Protein AF-A0A5C3NRR6-F1 (afdb_monomer)

Foldseek 3Di:
DPPPPDPLVPDPVSVVPDDDPPDDPVNVVVVVVVVVVVVVVVVVVVVVVVVVVVVVVVDPDDDDDDDDDPPPDDDDD

Mean predicted aligned error: 11.32 Å

Solvent-accessible surface area (backbone atoms only — not comparable to full-atom values): 5123 Å² total; per-residue (Å²): 130,82,77,80,79,60,61,67,96,72,32,71,65,54,62,72,69,51,77,68,93,84,65,50,74,68,56,49,51,51,52,51,52,51,52,51,52,51,50,54,53,52,51,53,50,52,51,51,53,52,51,51,52,56,54,51,72,74,50,92,76,84,86,83,83,89,83,73,72,102,76,72,75,77,83,89,123

Radius of gyration: 24.73 Å; Cα contacts (8 Å, |Δi|>4): 6; chains: 1; bounding box: 46×37×65 Å

pLDDT: mean 83.6, std 15.46, range [42.09, 98.31]

Secondary structure (DSSP, 8-state):
-------GGG-HHHHHTPPPTT--HHHHHHHHHHHHHHHHHHHHHHHHHHHHHHHHHHS----------TT------

InterPro domains:
  IPR027417 P-loop containing nucleoside triphosphate h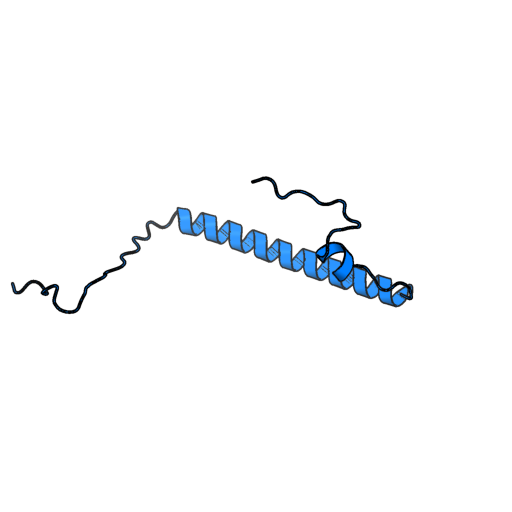ydrolase [G3DSA:3.40.50.300] (27-74)

Structure (mmCIF, N/CA/C/O backbone):
data_AF-A0A5C3NRR6-F1
#
_entry.id   AF-A0A5C3NRR6-F1
#
loop_
_atom_site.group_PDB
_atom_site.id
_atom_site.type_symbol
_atom_site.label_atom_id
_atom_site.label_alt_id
_atom_site.label_comp_id
_atom_site.label_asym_id
_atom_site.label_entity_id
_atom_site.label_seq_id
_atom_site.pdbx_PDB_ins_code
_atom_site.Cartn_x
_atom_site.Cartn_y
_atom_site.Cartn_z
_atom_site.occupancy
_atom_site.B_iso_or_equiv
_atom_site.auth_seq_id
_atom_site.auth_comp_id
_atom_site.auth_asym_id
_atom_site.auth_atom_id
_atom_site.pdbx_PDB_model_num
ATOM 1 N N . MET A 1 1 ? 8.661 8.733 18.727 1.00 44.91 1 MET A N 1
ATOM 2 C CA . MET A 1 1 ? 9.999 8.763 18.108 1.00 44.91 1 MET A CA 1
ATOM 3 C C . MET A 1 1 ? 9.832 9.214 16.668 1.00 44.91 1 MET A C 1
ATOM 5 O O . MET A 1 1 ? 9.193 8.475 15.927 1.00 44.91 1 MET A O 1
ATOM 9 N N . PRO A 1 2 ? 10.274 10.414 16.257 1.00 53.16 2 PRO A N 1
ATOM 10 C CA . PRO A 1 2 ? 10.384 10.684 14.830 1.00 53.16 2 PRO A CA 1
ATOM 11 C C . PRO A 1 2 ? 11.465 9.749 14.281 1.00 53.16 2 PRO A C 1
ATOM 13 O O . PRO A 1 2 ? 12.573 9.726 14.811 1.00 53.16 2 PRO A O 1
ATOM 16 N N . ALA A 1 3 ? 11.127 8.924 13.289 1.00 63.34 3 ALA A N 1
ATOM 17 C CA . ALA A 1 3 ? 12.126 8.144 12.572 1.00 63.34 3 ALA A CA 1
ATOM 18 C C . ALA A 1 3 ? 13.174 9.126 12.036 1.00 63.34 3 ALA A C 1
ATOM 20 O O . ALA A 1 3 ? 12.819 10.071 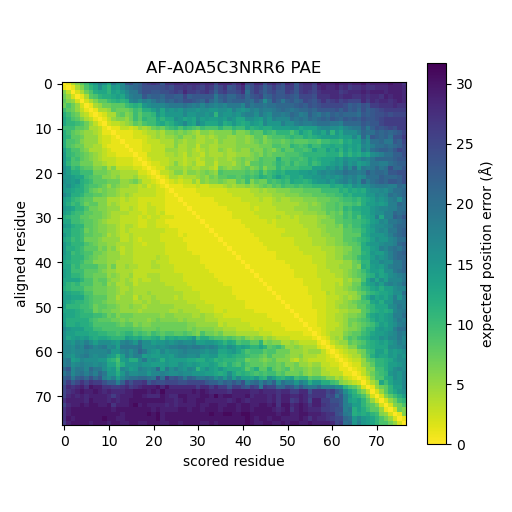11.326 1.00 63.34 3 ALA A O 1
ATOM 21 N N . SER A 1 4 ? 14.430 8.949 12.439 1.00 62.03 4 SER A N 1
ATOM 22 C CA . SER A 1 4 ? 15.561 9.688 11.895 1.00 62.03 4 SER A CA 1
ATOM 23 C C . SER A 1 4 ? 15.537 9.480 10.386 1.00 62.03 4 SER A C 1
ATOM 25 O O . SER A 1 4 ? 15.828 8.385 9.917 1.00 62.03 4 SER A O 1
ATOM 27 N N . ARG A 1 5 ? 15.093 10.486 9.625 1.00 62.97 5 ARG A N 1
ATOM 28 C CA . ARG A 1 5 ? 15.157 10.441 8.165 1.00 62.97 5 ARG A CA 1
ATOM 29 C C . ARG A 1 5 ? 16.626 10.550 7.807 1.00 62.97 5 ARG A C 1
ATOM 31 O O . ARG A 1 5 ? 17.173 11.650 7.755 1.00 62.97 5 ARG A O 1
ATOM 38 N N . GLU A 1 6 ? 17.268 9.400 7.664 1.00 67.81 6 GLU A N 1
ATOM 39 C CA . GLU A 1 6 ? 18.575 9.329 7.039 1.00 67.81 6 GLU A CA 1
ATOM 40 C C . GLU A 1 6 ? 18.460 9.982 5.651 1.00 67.81 6 GLU A C 1
ATOM 42 O O . GLU A 1 6 ? 17.407 9.866 5.009 1.00 67.81 6 GLU A O 1
ATOM 47 N N . PRO A 1 7 ? 19.464 10.755 5.204 1.00 69.25 7 PRO A N 1
ATOM 48 C CA . PRO A 1 7 ? 19.460 11.285 3.849 1.00 69.25 7 PRO A CA 1
ATOM 49 C C . PRO A 1 7 ? 19.194 10.148 2.844 1.00 69.25 7 PRO A C 1
ATOM 51 O O . PRO A 1 7 ? 19.727 9.054 3.032 1.00 69.25 7 PRO A O 1
ATOM 54 N N . PRO A 1 8 ? 18.387 10.387 1.793 1.00 66.69 8 PRO A N 1
ATOM 55 C CA . PRO A 1 8 ? 17.877 9.344 0.894 1.00 66.69 8 PRO A CA 1
ATOM 56 C C . PRO A 1 8 ? 18.980 8.496 0.244 1.00 66.69 8 PRO A C 1
ATOM 58 O O . PRO A 1 8 ? 18.767 7.320 -0.024 1.00 66.69 8 PRO A O 1
ATOM 61 N N . ASP A 1 9 ? 20.179 9.055 0.077 1.00 71.38 9 ASP A N 1
ATOM 62 C CA . ASP A 1 9 ? 21.350 8.350 -0.460 1.00 71.38 9 ASP A CA 1
ATOM 63 C C . ASP A 1 9 ? 21.911 7.262 0.477 1.00 71.38 9 ASP A C 1
ATOM 65 O O . ASP A 1 9 ? 22.731 6.447 0.057 1.00 71.38 9 ASP A O 1
ATOM 69 N N . ARG A 1 10 ? 21.508 7.253 1.753 1.00 79.69 10 ARG A N 1
ATOM 70 C CA . ARG A 1 10 ? 21.898 6.251 2.759 1.00 79.69 10 ARG A CA 1
ATOM 71 C C . ARG A 1 10 ? 20.737 5.370 3.215 1.00 79.69 10 ARG A C 1
ATOM 73 O O . ARG A 1 10 ? 20.955 4.482 4.031 1.00 79.69 10 ARG A O 1
ATOM 80 N N . ASP A 1 11 ? 19.532 5.583 2.690 1.00 85.38 11 ASP A N 1
ATOM 81 C CA . ASP A 1 11 ? 18.377 4.759 3.037 1.00 85.38 11 ASP A CA 1
ATOM 82 C C . ASP A 1 11 ? 18.464 3.397 2.308 1.00 85.38 11 ASP A C 1
ATOM 84 O O .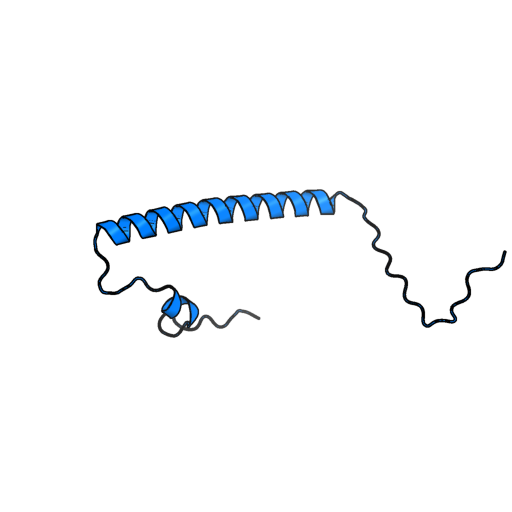 ASP A 1 11 ? 18.440 3.356 1.071 1.00 85.38 11 ASP A O 1
ATOM 88 N N . PRO A 1 12 ? 18.548 2.264 3.037 1.00 87.50 12 PRO A N 1
ATOM 89 C CA . PRO A 1 12 ? 18.647 0.938 2.429 1.00 87.50 12 PRO A CA 1
ATOM 90 C C . PRO A 1 12 ? 17.425 0.586 1.574 1.00 87.50 12 PRO A C 1
ATOM 92 O O . PRO A 1 12 ? 17.557 -0.142 0.590 1.00 87.50 12 PRO A O 1
ATOM 95 N N . LEU A 1 13 ? 16.243 1.108 1.915 1.00 85.75 13 LEU A N 1
ATOM 96 C CA . LEU A 1 13 ? 15.031 0.868 1.140 1.00 85.75 13 LEU A CA 1
ATOM 97 C C . LEU A 1 13 ? 15.050 1.664 -0.168 1.00 85.75 13 LEU A C 1
ATOM 99 O O . LEU A 1 13 ? 14.698 1.126 -1.217 1.00 85.75 13 LEU A O 1
ATOM 103 N N . ALA A 1 14 ? 15.503 2.919 -0.125 1.00 85.56 14 ALA A N 1
ATOM 104 C CA . ALA A 1 14 ? 15.647 3.744 -1.323 1.00 85.56 14 ALA A CA 1
ATOM 105 C C . ALA A 1 14 ? 16.675 3.147 -2.297 1.00 85.56 14 ALA A C 1
ATOM 107 O O . ALA A 1 14 ? 16.443 3.131 -3.504 1.00 85.56 14 ALA A O 1
ATOM 108 N N . ALA A 1 15 ? 17.776 2.598 -1.772 1.00 86.25 15 ALA A N 1
ATOM 109 C CA . ALA A 1 15 ? 18.770 1.892 -2.573 1.00 86.25 15 ALA A CA 1
ATOM 110 C C . ALA A 1 15 ? 18.195 0.628 -3.238 1.00 86.25 15 ALA A C 1
ATOM 112 O O . ALA A 1 15 ? 18.455 0.391 -4.415 1.00 86.25 15 ALA A O 1
ATOM 113 N N . ALA A 1 16 ? 17.390 -0.158 -2.513 1.00 87.50 16 ALA A N 1
ATOM 114 C CA . ALA A 1 16 ? 16.792 -1.395 -3.021 1.00 87.50 16 ALA A CA 1
ATOM 115 C C . ALA A 1 16 ? 15.700 -1.171 -4.083 1.00 87.50 16 ALA A C 1
ATOM 117 O O . ALA A 1 16 ? 15.508 -2.019 -4.949 1.00 87.50 16 ALA A O 1
ATOM 118 N N . LEU A 1 17 ? 14.979 -0.047 -4.016 1.00 86.94 17 LEU A N 1
ATOM 119 C CA . LEU A 1 17 ? 13.892 0.294 -4.944 1.00 86.94 17 LEU A CA 1
ATOM 120 C C . LEU A 1 17 ? 14.351 1.123 -6.151 1.00 86.94 17 LEU A C 1
ATOM 122 O O . LEU A 1 17 ? 13.527 1.526 -6.972 1.00 86.94 17 LEU A O 1
ATOM 126 N N . ARG A 1 18 ? 15.645 1.436 -6.249 1.00 87.25 18 ARG A N 1
ATOM 127 C CA . ARG A 1 18 ? 16.167 2.279 -7.322 1.00 87.25 18 ARG A CA 1
ATOM 128 C C . ARG A 1 18 ? 16.007 1.576 -8.680 1.00 87.25 18 ARG A C 1
ATOM 130 O O . ARG A 1 18 ? 16.365 0.402 -8.780 1.00 87.25 18 ARG A O 1
ATOM 137 N N . PRO A 1 19 ? 15.535 2.278 -9.729 1.00 86.12 19 PRO A N 1
ATOM 138 C CA . PRO A 1 19 ? 15.472 1.705 -11.068 1.00 86.12 19 PRO A CA 1
ATOM 139 C C . PRO A 1 19 ? 16.855 1.238 -11.557 1.00 86.12 19 PRO A C 1
ATOM 141 O O . PRO A 1 19 ? 17.872 1.841 -11.175 1.00 86.12 19 PRO A O 1
ATOM 144 N N . PRO A 1 20 ? 16.907 0.191 -12.399 1.00 85.56 20 PRO A N 1
ATOM 145 C CA . PRO A 1 20 ? 18.145 -0.240 -13.038 1.00 85.56 20 PRO A CA 1
ATOM 146 C C . PRO A 1 20 ? 18.748 0.890 -13.887 1.00 85.56 20 PRO A C 1
ATOM 148 O O . PRO A 1 20 ? 18.042 1.743 -14.421 1.00 85.56 20 PRO A O 1
ATOM 151 N N . ILE A 1 21 ? 20.082 0.939 -13.951 1.00 84.00 21 ILE A N 1
ATOM 152 C CA . ILE A 1 21 ? 20.823 2.045 -14.592 1.00 84.00 21 ILE A CA 1
ATOM 153 C C . ILE A 1 21 ? 20.726 1.960 -16.124 1.00 84.00 21 ILE A C 1
ATOM 155 O O . ILE A 1 21 ? 20.834 2.972 -16.810 1.00 84.00 21 ILE A O 1
ATOM 159 N N . ASP A 1 22 ? 20.517 0.756 -16.638 1.00 90.00 22 ASP A N 1
ATOM 160 C CA . ASP A 1 22 ? 20.441 0.366 -18.042 1.00 90.00 22 ASP A CA 1
ATOM 161 C C . ASP A 1 22 ? 18.996 0.187 -18.552 1.00 90.00 22 ASP A C 1
ATOM 163 O O . ASP A 1 22 ? 18.785 -0.449 -19.579 1.00 90.00 22 ASP A O 1
ATOM 167 N N . GLU A 1 23 ? 18.011 0.775 -17.861 1.00 88.75 23 GLU A N 1
ATOM 168 C CA . GLU A 1 23 ? 16.591 0.749 -18.246 1.00 88.75 23 GLU A CA 1
ATOM 169 C C . GLU A 1 23 ? 16.345 1.448 -19.602 1.00 88.75 23 GLU A C 1
ATOM 171 O O . GLU A 1 23 ? 16.760 2.591 -19.821 1.00 88.75 23 GLU A O 1
ATOM 176 N N . THR A 1 24 ? 15.626 0.775 -20.502 1.00 94.50 24 THR A N 1
ATOM 177 C CA . THR A 1 24 ? 15.119 1.335 -21.770 1.00 94.50 24 THR A CA 1
ATOM 178 C C . THR A 1 24 ? 13.854 2.182 -21.561 1.00 94.50 24 THR A C 1
ATOM 180 O O . THR A 1 24 ? 13.191 2.102 -20.526 1.00 94.50 24 THR A O 1
ATOM 183 N N . GLU A 1 25 ? 13.469 3.007 -22.543 1.00 93.12 25 GLU A N 1
ATOM 184 C CA . GLU A 1 25 ? 12.243 3.821 -22.433 1.00 93.12 25 GLU A CA 1
ATOM 185 C C . GLU A 1 25 ? 10.977 2.951 -22.322 1.00 93.12 25 GLU A C 1
ATOM 187 O O . GLU A 1 25 ? 10.053 3.291 -21.579 1.00 93.12 25 GLU A O 1
ATOM 192 N N . GLU A 1 26 ? 10.938 1.802 -23.001 1.00 94.44 26 GLU A N 1
ATOM 193 C CA . GLU A 1 26 ? 9.835 0.846 -22.904 1.00 94.44 26 GLU A CA 1
ATOM 194 C C . GLU A 1 26 ? 9.741 0.207 -21.509 1.00 94.44 26 GLU A C 1
ATOM 196 O O . GLU A 1 26 ? 8.652 0.134 -20.931 1.00 94.44 26 GLU A O 1
ATOM 201 N N . GLU A 1 27 ? 10.868 -0.221 -20.936 1.00 93.62 27 GLU A N 1
ATOM 202 C CA . GLU A 1 27 ? 10.918 -0.800 -19.585 1.00 93.62 27 GLU A CA 1
ATOM 203 C C . GLU A 1 27 ? 10.500 0.221 -18.525 1.00 93.62 27 GLU A C 1
ATOM 205 O O . GLU A 1 27 ? 9.691 -0.082 -17.645 1.00 93.62 27 GLU A O 1
ATOM 210 N N . LYS A 1 28 ? 10.954 1.467 -18.675 1.00 92.69 28 LYS A N 1
ATOM 211 C CA . LYS A 1 28 ? 10.557 2.588 -17.824 1.00 92.69 28 LYS A CA 1
ATOM 212 C C . LYS A 1 28 ? 9.058 2.854 -17.872 1.00 92.69 28 LYS A C 1
ATOM 214 O O . LYS A 1 28 ? 8.444 3.108 -16.831 1.00 92.69 28 LYS A O 1
ATOM 219 N N . ALA A 1 29 ? 8.461 2.806 -19.062 1.00 94.50 29 ALA A N 1
ATOM 220 C CA . ALA A 1 29 ? 7.022 2.971 -19.225 1.00 94.50 29 ALA A CA 1
ATOM 221 C C . ALA A 1 29 ? 6.248 1.836 -18.534 1.00 94.50 29 ALA A C 1
ATOM 223 O O . ALA A 1 29 ? 5.272 2.110 -17.832 1.00 94.50 29 ALA A O 1
ATOM 224 N N . SER A 1 30 ? 6.714 0.587 -18.669 1.00 94.69 30 SER A N 1
ATOM 225 C CA . SER A 1 30 ? 6.131 -0.567 -17.971 1.00 94.69 30 SER A CA 1
ATOM 226 C C . SER A 1 30 ? 6.215 -0.404 -16.454 1.00 94.69 30 SER A C 1
ATOM 228 O O . SER A 1 30 ? 5.196 -0.493 -15.771 1.00 94.69 30 SER A O 1
ATOM 230 N N . ARG A 1 31 ? 7.399 -0.074 -15.922 1.00 93.44 31 ARG A N 1
ATOM 231 C CA . ARG A 1 31 ? 7.598 0.144 -14.485 1.00 93.44 31 ARG A CA 1
ATOM 232 C C . ARG A 1 31 ? 6.678 1.234 -13.945 1.00 93.44 31 ARG A C 1
ATOM 234 O O . ARG A 1 31 ? 6.068 1.052 -12.896 1.00 93.44 31 ARG A O 1
ATOM 241 N N . LEU A 1 32 ? 6.554 2.364 -14.642 1.00 94.50 32 LEU A N 1
ATOM 242 C CA . LEU A 1 32 ? 5.688 3.454 -14.193 1.00 94.50 32 LEU A CA 1
ATOM 243 C C . LEU A 1 32 ? 4.210 3.035 -14.177 1.00 94.50 32 LEU A C 1
ATOM 245 O O . LEU A 1 32 ? 3.495 3.370 -13.233 1.00 94.50 32 LEU A O 1
ATOM 249 N N . ALA A 1 33 ? 3.762 2.274 -15.179 1.00 96.06 33 ALA A N 1
ATOM 250 C CA . ALA A 1 33 ? 2.406 1.733 -15.212 1.00 96.06 33 ALA A CA 1
ATOM 251 C C . ALA A 1 33 ? 2.145 0.770 -14.039 1.00 96.06 33 ALA A C 1
ATOM 253 O O . ALA A 1 33 ? 1.099 0.858 -13.387 1.00 96.06 33 ALA A O 1
ATOM 254 N N . ASP A 1 34 ? 3.113 -0.091 -13.723 1.00 95.25 34 ASP A N 1
ATOM 255 C CA . ASP A 1 34 ? 3.044 -1.017 -12.591 1.00 95.25 34 ASP A CA 1
ATOM 256 C C . ASP A 1 34 ? 3.039 -0.273 -11.247 1.00 95.25 34 ASP A C 1
ATOM 258 O O . ASP A 1 34 ? 2.225 -0.568 -10.368 1.00 95.25 34 ASP A O 1
ATOM 262 N N . GLU A 1 35 ? 3.883 0.751 -11.089 1.00 95.19 35 GLU A N 1
ATOM 263 C CA . GLU A 1 35 ? 3.897 1.620 -9.909 1.00 95.19 35 GLU A CA 1
ATOM 264 C C . GLU A 1 35 ? 2.565 2.363 -9.726 1.00 95.19 35 GLU A C 1
ATOM 266 O O . GLU A 1 35 ? 2.070 2.496 -8.602 1.00 95.19 35 GLU A O 1
ATOM 271 N N . GLU A 1 36 ? 1.958 2.853 -10.809 1.00 97.44 36 GLU A N 1
ATOM 272 C CA . GLU A 1 36 ? 0.632 3.469 -10.761 1.00 97.44 36 GLU A CA 1
AT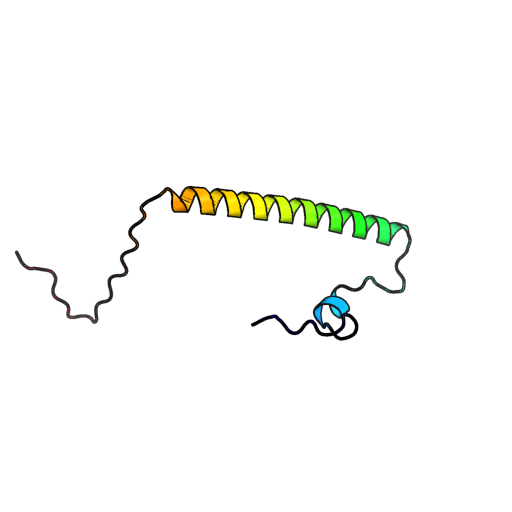OM 273 C C . GLU A 1 36 ? -0.445 2.468 -10.344 1.00 97.44 36 GLU A C 1
ATOM 275 O O . GLU A 1 36 ? -1.289 2.786 -9.499 1.00 97.44 36 GLU A O 1
ATOM 280 N N . ALA A 1 37 ? -0.424 1.257 -10.903 1.00 97.50 37 ALA A N 1
ATOM 281 C CA . ALA A 1 37 ? -1.349 0.196 -10.529 1.00 97.50 37 ALA A CA 1
ATOM 282 C C . ALA A 1 37 ? -1.198 -0.169 -9.044 1.00 97.50 37 ALA A C 1
ATOM 284 O O . ALA A 1 37 ? -2.192 -0.208 -8.313 1.00 97.50 37 ALA A O 1
ATOM 285 N N . ALA A 1 38 ? 0.039 -0.335 -8.570 1.00 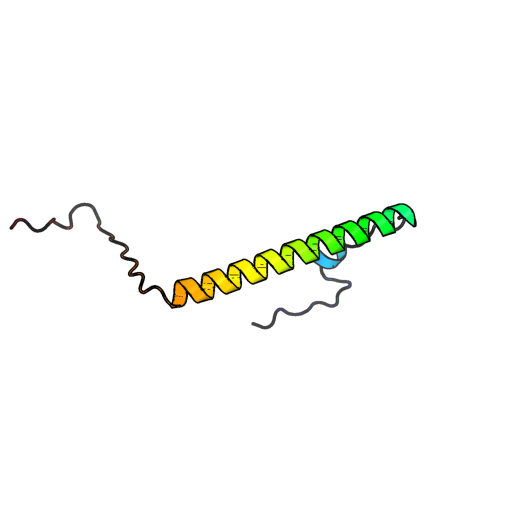96.75 38 ALA A N 1
ATOM 286 C CA . ALA A 1 38 ? 0.344 -0.602 -7.169 1.00 96.75 38 ALA A CA 1
ATOM 287 C C . ALA A 1 38 ? -0.159 0.521 -6.246 1.00 96.75 38 ALA A C 1
ATOM 289 O O . ALA A 1 38 ? -0.790 0.241 -5.223 1.00 96.75 38 ALA A O 1
ATOM 290 N N . LYS A 1 39 ? 0.031 1.795 -6.622 1.00 96.75 39 LYS A N 1
ATOM 291 C CA . LYS A 1 39 ? -0.505 2.948 -5.874 1.00 96.75 39 LYS A CA 1
ATOM 292 C C . LYS A 1 39 ? -2.030 2.917 -5.801 1.00 96.75 39 LYS A C 1
ATOM 294 O O . LYS A 1 39 ? -2.581 3.093 -4.716 1.00 96.75 39 LYS A O 1
ATOM 299 N N . ARG A 1 40 ? -2.722 2.652 -6.917 1.00 98.06 40 ARG A N 1
ATOM 300 C CA . ARG A 1 40 ? -4.195 2.540 -6.944 1.00 98.06 40 ARG A CA 1
ATOM 301 C C . ARG A 1 40 ? -4.687 1.450 -5.990 1.00 98.06 40 ARG A C 1
ATOM 303 O O . ARG A 1 40 ? -5.593 1.702 -5.197 1.00 98.06 40 ARG A O 1
ATOM 310 N N . VAL A 1 41 ? -4.059 0.272 -6.021 1.00 98.19 41 VAL A N 1
ATOM 311 C CA . VAL A 1 41 ? -4.391 -0.845 -5.121 1.00 98.19 41 VAL A CA 1
ATOM 312 C C . VAL A 1 41 ? -4.133 -0.472 -3.660 1.00 98.19 41 VAL A C 1
ATOM 314 O O . VAL A 1 41 ? -5.008 -0.669 -2.819 1.00 98.19 41 VAL A O 1
ATOM 317 N N . SER A 1 42 ? -2.980 0.127 -3.349 1.00 97.81 42 SER A N 1
ATOM 318 C CA . SER A 1 42 ? -2.653 0.575 -1.990 1.00 97.81 42 SER A CA 1
ATOM 319 C C . SER A 1 42 ? -3.676 1.580 -1.458 1.00 97.81 42 SER A C 1
ATOM 321 O O . SER A 1 42 ? -4.116 1.463 -0.316 1.00 97.81 42 SER A O 1
ATOM 323 N N . HIS A 1 43 ? -4.096 2.544 -2.282 1.00 98.19 43 HIS A N 1
ATOM 324 C CA . HIS A 1 43 ? -5.108 3.523 -1.889 1.00 98.19 43 HIS A CA 1
ATOM 325 C C . HIS A 1 43 ? -6.466 2.873 -1.608 1.00 98.19 43 HIS A C 1
ATOM 327 O O . HIS A 1 43 ? -7.082 3.183 -0.589 1.00 98.19 43 HIS A O 1
ATOM 333 N N . ALA A 1 44 ? -6.901 1.931 -2.448 1.00 98.31 44 ALA A N 1
ATOM 334 C CA . ALA A 1 44 ? -8.133 1.181 -2.213 1.00 98.31 44 ALA A CA 1
ATOM 335 C C . ALA A 1 44 ? -8.079 0.371 -0.903 1.00 98.31 44 ALA A C 1
ATOM 337 O O . ALA A 1 44 ? -9.047 0.359 -0.139 1.00 98.31 44 ALA A O 1
ATOM 338 N N . ILE A 1 45 ? -6.936 -0.258 -0.601 1.00 98.25 45 ILE A N 1
ATOM 339 C CA . ILE A 1 45 ? -6.720 -0.980 0.661 1.00 98.25 45 ILE A CA 1
ATOM 340 C C . ILE A 1 45 ? -6.810 -0.023 1.855 1.00 98.25 45 ILE A C 1
ATOM 342 O O . ILE A 1 45 ? -7.519 -0.307 2.822 1.00 98.25 45 ILE A O 1
ATOM 346 N N . ASP A 1 46 ? -6.139 1.128 1.791 1.00 98.31 46 ASP A N 1
ATOM 347 C CA . ASP A 1 46 ? -6.175 2.127 2.860 1.00 98.31 46 ASP A CA 1
ATOM 348 C C . ASP A 1 46 ? -7.595 2.631 3.130 1.00 98.31 46 ASP A C 1
ATOM 350 O O . ASP A 1 46 ? -8.000 2.789 4.288 1.00 98.31 46 ASP A O 1
ATOM 354 N N . GLU A 1 47 ? -8.369 2.885 2.076 1.00 98.12 47 GLU A N 1
ATOM 355 C CA . GLU A 1 47 ? -9.768 3.283 2.196 1.00 98.12 47 GLU A CA 1
ATOM 356 C C . GLU A 1 47 ? -10.615 2.190 2.847 1.00 98.12 47 GLU A C 1
ATOM 358 O O . GLU A 1 47 ? -11.338 2.481 3.806 1.00 98.12 47 GLU A O 1
ATOM 363 N N . ALA A 1 48 ? -10.472 0.936 2.413 1.00 97.94 48 ALA A N 1
ATOM 364 C CA . ALA A 1 48 ? -11.173 -0.198 3.008 1.00 97.94 48 ALA A CA 1
ATOM 365 C C . ALA A 1 48 ? -10.838 -0.354 4.503 1.00 97.94 48 ALA A C 1
ATOM 367 O O . ALA A 1 48 ? -11.740 -0.451 5.338 1.00 97.94 48 ALA A O 1
ATOM 368 N N . ILE A 1 49 ? -9.555 -0.269 4.875 1.00 97.50 49 ILE A N 1
ATOM 369 C CA . ILE A 1 49 ? -9.108 -0.329 6.275 1.00 97.50 49 ILE A CA 1
ATOM 370 C C . ILE A 1 49 ? -9.689 0.836 7.087 1.00 97.50 49 ILE A C 1
ATOM 372 O O . ILE A 1 49 ? -10.099 0.655 8.240 1.00 97.50 49 ILE A O 1
ATOM 376 N N . ARG A 1 50 ? -9.730 2.054 6.529 1.00 97.06 50 ARG A N 1
ATOM 377 C CA . ARG A 1 50 ? -10.334 3.215 7.206 1.00 97.06 50 ARG A CA 1
ATOM 378 C C . ARG A 1 50 ? -11.823 2.995 7.452 1.00 97.06 50 ARG A C 1
ATOM 380 O O . ARG A 1 50 ? -12.279 3.235 8.573 1.00 97.06 50 ARG A O 1
ATOM 387 N N . GLN A 1 51 ? -12.559 2.524 6.449 1.00 96.62 51 GLN A N 1
ATOM 388 C CA . GLN A 1 51 ? -13.984 2.220 6.570 1.00 96.62 51 GLN A CA 1
ATOM 389 C C . GLN A 1 51 ? -14.229 1.125 7.616 1.00 96.62 51 GLN A C 1
ATOM 391 O O . GLN A 1 51 ? -15.054 1.309 8.513 1.00 96.62 51 GLN A O 1
ATOM 396 N N . GLU A 1 52 ? -13.457 0.038 7.590 1.00 95.62 52 GLU A N 1
ATOM 397 C CA . GLU A 1 52 ? -13.556 -1.047 8.570 1.00 95.62 52 GLU A CA 1
ATOM 398 C C . GLU A 1 52 ? -13.280 -0.544 9.995 1.00 95.62 52 GLU A C 1
ATOM 400 O O . GLU A 1 52 ? -14.038 -0.833 10.924 1.00 95.62 52 GLU A O 1
ATOM 405 N N . LYS A 1 53 ? -12.238 0.277 10.191 1.00 94.38 53 LYS A N 1
ATOM 406 C CA . LYS A 1 53 ? -11.946 0.903 11.493 1.00 94.38 53 LYS A CA 1
ATOM 407 C C . LYS A 1 53 ? -13.111 1.761 11.984 1.00 94.38 53 LYS A C 1
ATOM 409 O O . LYS A 1 53 ? -13.429 1.722 13.172 1.00 94.38 53 LYS A O 1
ATOM 414 N N . GLN A 1 54 ? -13.745 2.536 11.105 1.00 93.88 54 GLN A N 1
ATOM 415 C CA . GLN A 1 54 ? -14.911 3.346 11.467 1.00 93.88 54 GLN A CA 1
ATOM 416 C C . GLN A 1 54 ? -16.114 2.476 11.850 1.00 93.88 54 GLN A C 1
ATOM 418 O O . GLN A 1 54 ? -16.786 2.774 12.837 1.00 93.88 54 GLN A O 1
ATOM 423 N N . GLN A 1 55 ? -16.369 1.391 11.119 1.00 92.88 55 GLN A N 1
ATOM 424 C CA . GLN A 1 55 ? -17.446 0.448 11.428 1.00 92.88 55 GLN A CA 1
ATOM 425 C C . GLN A 1 55 ? -17.200 -0.272 12.760 1.00 92.88 55 GLN A C 1
ATOM 427 O O . GLN A 1 55 ? -18.086 -0.301 13.612 1.00 92.88 55 GLN A O 1
ATOM 432 N N . ARG A 1 56 ? -15.977 -0.762 12.998 1.00 90.12 56 ARG A N 1
ATOM 433 C CA . ARG A 1 56 ? -15.583 -1.405 14.263 1.00 90.12 56 ARG A CA 1
ATOM 434 C C . ARG A 1 56 ? -15.756 -0.485 15.467 1.00 90.12 56 ARG A C 1
ATOM 436 O O . ARG A 1 56 ? -16.218 -0.944 16.501 1.00 90.12 56 ARG A O 1
ATOM 443 N N . LYS A 1 57 ? -15.451 0.813 15.342 1.00 88.25 57 LYS A N 1
ATOM 444 C CA . LYS A 1 57 ? -15.679 1.792 16.425 1.00 88.25 57 LYS A CA 1
ATOM 445 C C . LYS A 1 57 ? -17.155 1.921 16.819 1.00 88.25 57 LYS A C 1
ATOM 447 O O . LYS A 1 57 ? -17.440 2.246 17.966 1.00 88.25 57 LYS A O 1
ATOM 452 N N . LYS A 1 58 ? -18.085 1.688 15.886 1.00 88.25 58 LYS A N 1
ATOM 453 C CA . LYS A 1 58 ? -19.532 1.714 16.159 1.00 88.25 58 LYS A CA 1
ATOM 454 C C . LYS A 1 58 ? -20.019 0.429 16.838 1.00 88.25 58 LYS A C 1
ATOM 456 O O . LYS A 1 58 ? -21.069 0.442 17.473 1.00 88.25 58 LYS A O 1
ATOM 461 N N . GLN A 1 59 ? -19.275 -0.668 16.718 1.00 85.38 59 GLN A N 1
ATOM 462 C CA . GLN A 1 59 ? -19.626 -1.952 17.315 1.00 85.38 59 GLN A CA 1
ATOM 463 C C . GLN A 1 59 ? -19.080 -2.040 18.747 1.00 85.38 59 GLN A C 1
ATOM 465 O O . GLN A 1 59 ? -17.876 -1.952 18.980 1.00 85.38 59 GLN A O 1
ATOM 470 N N . LYS A 1 60 ? -19.962 -2.256 19.729 1.00 80.94 60 LYS A N 1
ATOM 471 C CA . LYS A 1 60 ? -19.562 -2.542 21.116 1.00 80.94 60 LYS A CA 1
ATOM 472 C C . LYS A 1 60 ? -19.164 -4.014 21.242 1.00 80.94 60 LYS A C 1
ATOM 474 O O . LYS A 1 60 ? -19.967 -4.842 21.657 1.00 80.94 60 LYS A O 1
ATOM 479 N N . VAL A 1 61 ? -17.936 -4.343 20.845 1.00 85.06 61 VAL A N 1
ATOM 480 C CA . VAL A 1 61 ? -17.388 -5.702 20.971 1.00 85.06 61 VAL A CA 1
ATOM 481 C C . VAL A 1 61 ? -16.655 -5.838 22.303 1.00 85.06 61 VAL A C 1
ATOM 483 O O . VAL A 1 61 ? -15.632 -5.189 22.517 1.00 85.06 61 VAL A O 1
ATOM 486 N N . VAL A 1 62 ? -17.151 -6.705 23.186 1.00 86.56 62 VAL A N 1
ATOM 487 C CA . VAL A 1 62 ? -16.435 -7.110 24.404 1.00 86.56 62 VAL A CA 1
ATOM 488 C C . VAL A 1 62 ? -15.515 -8.277 24.047 1.00 86.56 62 VAL A C 1
ATOM 490 O O . VAL A 1 62 ? -15.984 -9.322 23.604 1.00 86.56 62 VAL A O 1
ATOM 493 N N . ARG A 1 63 ? -14.199 -8.100 24.205 1.00 86.88 63 ARG A N 1
ATOM 494 C CA . ARG A 1 63 ? -13.204 -9.165 24.004 1.00 86.88 63 ARG A CA 1
ATOM 495 C C . ARG A 1 63 ? -12.790 -9.705 25.370 1.00 86.88 63 ARG A C 1
ATOM 497 O O . ARG A 1 63 ? -12.058 -9.029 26.086 1.00 86.88 63 ARG A O 1
ATOM 504 N N . LEU A 1 64 ? -13.282 -10.888 25.731 1.00 88.31 64 LEU A N 1
ATOM 505 C CA . LEU A 1 64 ?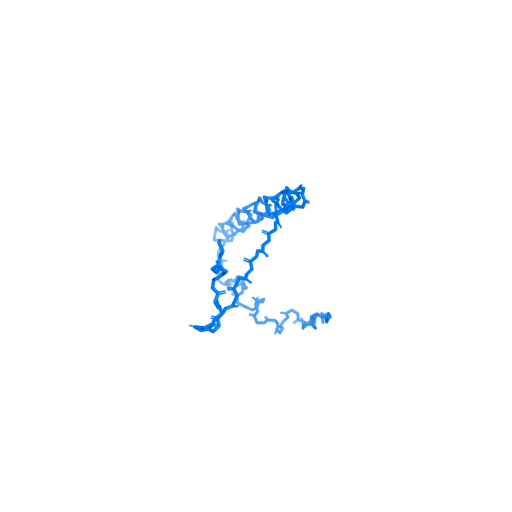 -12.927 -11.568 26.977 1.00 88.31 64 LEU A CA 1
ATOM 506 C C . LEU A 1 64 ? -11.817 -12.587 26.697 1.00 88.31 64 LEU A C 1
ATOM 508 O O . LEU A 1 64 ? -11.992 -13.472 25.863 1.00 88.31 64 LEU A O 1
ATOM 512 N N . LEU A 1 65 ? -10.685 -12.458 27.388 1.00 86.75 65 LEU A N 1
ATOM 513 C CA . LEU A 1 65 ? -9.638 -13.477 27.426 1.00 86.75 65 LEU A CA 1
ATOM 514 C C . LEU A 1 65 ? -9.700 -14.144 28.800 1.00 86.75 65 LEU A C 1
ATOM 516 O O . LEU A 1 65 ? -9.355 -13.521 29.802 1.00 86.75 65 LEU A O 1
ATOM 520 N N . LEU A 1 66 ? -10.180 -15.385 28.845 1.00 83.75 66 LEU A N 1
ATOM 521 C CA . LEU A 1 66 ? -10.165 -16.193 30.061 1.00 83.75 66 LEU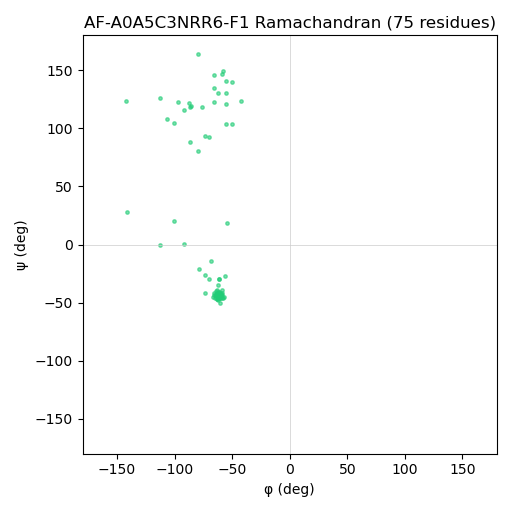 A CA 1
ATOM 522 C C . LEU A 1 66 ? -8.809 -16.892 30.162 1.00 83.75 66 LEU A C 1
ATOM 524 O O . LEU A 1 66 ? -8.432 -17.656 29.277 1.00 83.75 66 LEU A O 1
ATOM 528 N N . LEU A 1 67 ? -8.078 -16.606 31.236 1.00 82.38 67 LEU A N 1
ATOM 529 C CA . LEU A 1 67 ? -6.824 -17.267 31.580 1.00 82.38 67 LEU A CA 1
ATOM 530 C C . LEU A 1 67 ? -7.053 -18.073 32.860 1.00 82.38 67 LEU A C 1
ATOM 532 O O . LEU A 1 67 ? -7.501 -17.513 33.857 1.00 82.38 67 LEU A O 1
ATOM 536 N N . GLY A 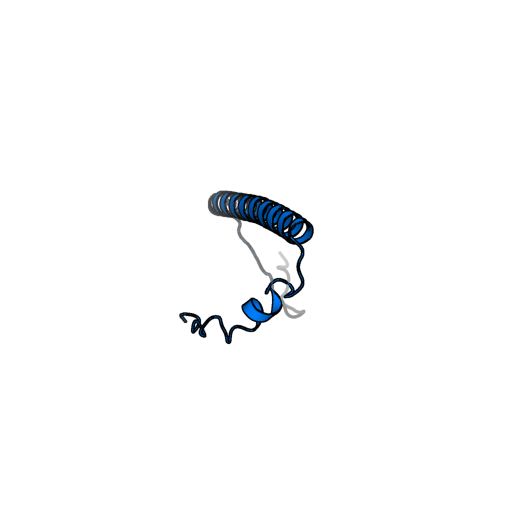1 68 ? -6.737 -19.368 32.831 1.00 76.06 68 GLY A N 1
ATOM 537 C CA . GLY A 1 68 ? -6.762 -20.237 34.006 1.00 76.06 68 GLY A CA 1
ATOM 538 C C . GLY A 1 68 ? -5.607 -21.231 33.959 1.00 76.06 68 GLY A C 1
ATOM 539 O O . GLY A 1 68 ? -5.474 -21.976 32.989 1.00 76.06 68 GLY A O 1
ATOM 540 N N . GLN A 1 69 ? -4.763 -21.241 34.997 1.00 72.69 69 GLN A N 1
ATOM 541 C CA . GLN A 1 69 ? -4.003 -22.447 35.338 1.00 72.69 69 GLN A CA 1
ATOM 542 C C . GLN A 1 69 ? -5.015 -23.507 35.787 1.00 72.69 69 GLN A C 1
ATOM 544 O O . GLN A 1 69 ? -6.039 -23.147 36.361 1.00 72.69 69 GLN A O 1
ATOM 549 N N . SER A 1 70 ? -4.735 -24.775 35.491 1.00 61.91 70 SER A N 1
ATOM 550 C CA . SER A 1 70 ? -5.639 -25.938 35.459 1.00 61.91 70 SER A CA 1
ATOM 551 C C . SER A 1 70 ? -6.490 -26.274 36.705 1.00 61.91 70 SER A C 1
ATOM 553 O O . SER A 1 70 ? -7.000 -27.384 36.783 1.00 61.91 70 SER A O 1
ATOM 555 N N . GLU A 1 71 ? -6.708 -25.360 37.652 1.00 56.56 71 GLU A N 1
ATOM 556 C CA . GLU A 1 71 ? -7.527 -25.554 38.857 1.00 56.56 71 GLU A CA 1
ATOM 557 C C . GLU A 1 71 ? -8.363 -24.314 39.255 1.00 56.56 71 GLU A C 1
ATOM 559 O O . GLU A 1 71 ? -8.690 -24.128 40.424 1.00 56.56 71 GLU A O 1
ATOM 564 N N . SER A 1 72 ? -8.759 -23.434 38.327 1.00 56.06 72 SER A N 1
ATOM 565 C CA . SER A 1 72 ? -9.754 -22.395 38.654 1.00 56.06 72 SER A CA 1
ATOM 566 C C . SER A 1 72 ? -11.168 -22.948 38.458 1.00 56.06 72 SER A C 1
ATOM 568 O O . SER A 1 72 ? -11.727 -22.877 37.362 1.00 56.06 72 SER A O 1
ATOM 570 N N . GLY A 1 73 ? -11.696 -23.561 39.520 1.00 55.91 73 GLY A N 1
ATOM 571 C CA . GLY A 1 73 ? -12.986 -24.245 39.571 1.00 55.91 73 GLY A CA 1
ATOM 572 C C . GLY A 1 73 ? -14.122 -23.503 38.867 1.00 55.91 73 GLY A C 1
ATOM 573 O O . GLY A 1 73 ? -14.459 -22.366 39.201 1.00 55.91 73 GLY A O 1
ATOM 574 N N . GLY A 1 74 ? -14.741 -24.199 37.912 1.00 51.66 74 GLY A N 1
ATOM 575 C CA . GLY A 1 74 ? -16.093 -23.894 37.475 1.00 51.66 74 GLY A CA 1
ATOM 576 C C . GLY A 1 74 ? -17.020 -23.926 38.686 1.00 51.66 74 GLY A C 1
ATOM 577 O O . GLY A 1 74 ? -16.975 -24.855 39.492 1.00 51.66 74 GLY A O 1
ATOM 578 N N . LEU A 1 75 ? -17.813 -22.870 38.817 1.00 46.31 75 LEU A N 1
ATOM 579 C CA . LEU A 1 75 ? -18.871 -22.720 39.800 1.00 46.31 75 LEU A CA 1
ATOM 580 C C . LEU A 1 75 ? -19.772 -23.970 39.774 1.00 46.31 75 LEU A C 1
ATOM 582 O O . LEU A 1 75 ? -20.571 -24.145 38.860 1.00 46.31 75 LEU A O 1
ATOM 586 N N . PHE A 1 76 ? -19.608 -24.846 40.765 1.00 46.12 76 PHE A N 1
ATOM 587 C CA . PHE A 1 76 ? -20.624 -25.812 41.164 1.00 46.12 76 PHE A CA 1
ATOM 588 C C . PHE A 1 76 ? -21.718 -25.037 41.900 1.00 46.12 76 PHE A C 1
ATOM 590 O O . PHE A 1 76 ? -21.583 -24.803 43.098 1.00 46.12 76 PHE A O 1
ATOM 597 N N . LEU A 1 77 ? -22.758 -24.624 41.176 1.00 42.09 77 LEU A N 1
ATOM 598 C CA . LEU A 1 77 ? -24.124 -24.405 41.660 1.00 42.09 77 LEU A CA 1
ATOM 599 C C . LEU A 1 77 ? -25.091 -24.661 40.500 1.00 42.09 77 LE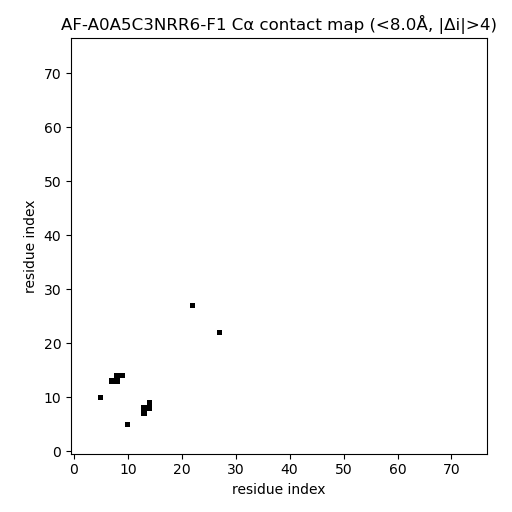U A C 1
ATOM 601 O O . LEU A 1 77 ? -24.851 -24.091 39.412 1.00 42.09 77 LEU A O 1
#

Sequence (77 aa):
MPASREPPDRDPLAAALRPPIDETEEEKASRLADEEAAKRVSHAIDEAIRQEKQQRKKQKVVRLLLLGQSESGGLFL

Organism: NCBI:txid1314778